Protein AF-A0A845I0G7-F1 (afdb_monomer)

Nearest PDB structures (foldseek):
  7f90-assembly2_C  TM=2.552E-01  e=1.002E+00  Homo sapiens
  7vph-assembly3_E  TM=2.500E-01  e=8.110E-01  Homo sapiens
  7vph-assembly4_G  TM=2.696E-01  e=1.238E+00  Homo sapiens
  7byf-assembly1_A  TM=2.629E-01  e=2.101E+00  Mus musculus
  7vph-assembly1_A  TM=2.190E-01  e=1.613E+00  Homo sapiens

pLDDT: mean 73.27, std 19.94, range [29.38, 97.06]

Organism: NCBI:txid2692177

Secondary structure (DSSP, 8-state):
--EEETTEEE-S----EEETTEEEEE-TTS-EEEEE-SSSS-EEEEETTEEPTT--EEEETTEEEEEETTEEEEEEETTTTEEEESSSSSPPEEE-SS-EEETTEEE-S----SS---EEEETTEEEESPPPPHHHHT---

Sequence (141 aa):
MNVSFGGQIFRQVQVPLLWGSRAVIGHPGGEFSVIDLSGVVARIEIVKNIPAPNIDYTEREDGVVIFKDLAESFFFSAPRGVFKDISGVLPDCEVYGDHIRVGNSNIRSAMISGFPVGIGVTESGLFLGGPLPQNLAALTV

Solvent-accessible surface area (backbone atoms only — not comparable to full-atom values): 8105 Å² total; per-residue (Å²): 80,74,45,36,38,86,91,41,75,44,71,72,46,81,65,38,40,29,53,63,54,26,40,40,38,71,44,98,85,71,32,37,28,33,31,40,43,77,53,97,58,60,42,70,51,26,51,68,62,36,75,30,86,96,61,56,67,46,83,50,99,69,33,36,38,37,45,51,97,92,36,78,45,33,37,39,18,58,95,68,34,34,41,36,44,65,79,65,67,45,71,36,35,35,54,54,97,77,34,38,33,48,62,91,46,76,49,59,69,66,69,58,88,82,77,39,81,34,43,38,36,42,81,92,44,79,48,72,38,50,77,68,54,68,46,65,72,64,66,80,132

Foldseek 3Di:
DWAAAPNDIDPPDFFWAAFAQWTWTADPVLFIWIWRRPDPAIHTQDDRLHGDPPWDWDDDPQFIFTDDPNHGAWTAGSVFQWIGGPVPLWFIWTDDPAWIDGRNDIGGNDHDDEDDGHWYTHSVGIDGHDDDRVNVVPDDD

Radius of gyration: 14.68 Å; Cα contacts (8 Å, |Δi|>4): 288; chains: 1; bounding box: 33×38×33 Å

Mean predicted aligned error: 9.47 Å

Structure (mmCIF, N/CA/C/O backbone):
data_AF-A0A845I0G7-F1
#
_entry.id   AF-A0A845I0G7-F1
#
loop_
_atom_site.group_PDB
_atom_site.id
_atom_site.type_symbol
_atom_site.label_atom_id
_atom_site.label_alt_id
_atom_site.label_comp_id
_atom_site.label_asym_id
_atom_site.label_entity_id
_atom_site.label_seq_id
_atom_site.pdbx_PDB_ins_code
_atom_site.Cartn_x
_atom_site.Cartn_y
_atom_site.Cartn_z
_atom_site.occupancy
_atom_site.B_iso_or_equiv
_atom_site.auth_seq_id
_atom_site.auth_comp_id
_atom_site.auth_asym_id
_atom_site.auth_atom_id
_atom_site.pdbx_PDB_model_num
ATOM 1 N N . MET A 1 1 ? 8.110 -2.445 -13.891 1.00 47.28 1 MET A N 1
ATOM 2 C CA . MET A 1 1 ? 9.351 -2.989 -13.295 1.00 47.28 1 MET A CA 1
ATOM 3 C C . MET A 1 1 ? 9.912 -4.064 -14.226 1.00 47.28 1 MET A C 1
ATOM 5 O O . MET A 1 1 ? 9.130 -4.651 -14.967 1.00 47.28 1 MET A O 1
ATOM 9 N N . ASN A 1 2 ? 11.229 -4.299 -14.246 1.00 41.81 2 ASN A N 1
ATOM 10 C CA . ASN A 1 2 ? 11.801 -5.472 -14.922 1.00 41.81 2 ASN A CA 1
ATOM 11 C C . ASN A 1 2 ? 12.037 -6.557 -13.871 1.00 41.81 2 ASN A C 1
ATOM 13 O O . ASN A 1 2 ? 12.696 -6.293 -12.870 1.00 41.81 2 ASN A O 1
ATOM 17 N N . VAL A 1 3 ? 11.502 -7.751 -14.095 1.00 44.91 3 VAL A N 1
ATOM 18 C CA . VAL A 1 3 ? 11.627 -8.895 -13.185 1.00 44.91 3 VAL A CA 1
ATOM 19 C C . VAL A 1 3 ? 12.311 -10.026 -13.942 1.00 44.91 3 VAL A C 1
ATOM 21 O O . VAL A 1 3 ? 11.972 -10.302 -15.087 1.00 44.91 3 VAL A O 1
ATOM 24 N N . SER A 1 4 ? 13.305 -10.671 -13.342 1.00 38.56 4 SER A N 1
ATOM 25 C CA . SER A 1 4 ? 14.036 -11.782 -13.961 1.00 38.56 4 SER A CA 1
ATOM 26 C C . SER A 1 4 ? 13.712 -13.099 -13.266 1.00 38.56 4 SER A C 1
ATOM 28 O O . SER A 1 4 ? 13.804 -13.175 -12.046 1.00 38.56 4 SER A O 1
ATOM 30 N N . PHE A 1 5 ? 13.390 -14.142 -14.025 1.00 45.00 5 PHE A N 1
ATOM 31 C CA . PHE A 1 5 ? 12.911 -15.420 -13.502 1.00 45.00 5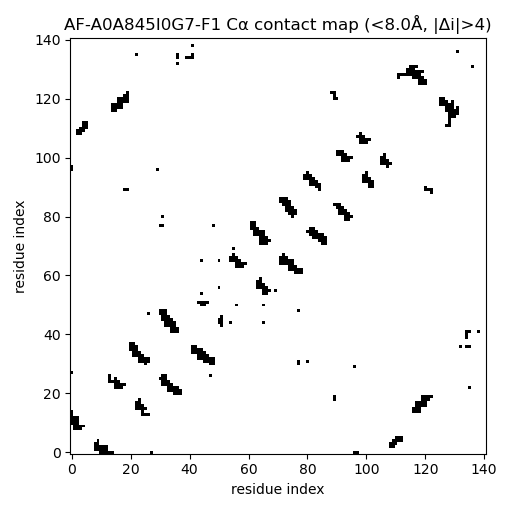 PHE A CA 1
ATOM 32 C C . PHE A 1 5 ? 13.376 -16.573 -14.391 1.00 45.00 5 PHE A C 1
ATOM 34 O O . PHE A 1 5 ? 13.135 -16.555 -15.593 1.00 45.00 5 PHE A O 1
ATOM 41 N N . GLY A 1 6 ? 14.052 -17.580 -13.826 1.00 40.53 6 GLY A N 1
ATOM 42 C CA . GLY A 1 6 ? 14.509 -18.756 -14.587 1.00 40.53 6 GLY A CA 1
ATOM 43 C C . GLY A 1 6 ? 15.350 -18.426 -15.833 1.00 40.53 6 GLY A C 1
ATOM 44 O O . GLY A 1 6 ? 15.255 -19.121 -16.838 1.00 40.53 6 GLY A O 1
ATOM 45 N N . GLY A 1 7 ? 16.109 -17.323 -15.810 1.00 41.38 7 GLY A N 1
ATOM 46 C CA . GLY A 1 7 ? 16.857 -16.817 -16.971 1.00 41.38 7 GLY A CA 1
ATOM 47 C C . GLY A 1 7 ? 16.031 -16.007 -17.985 1.00 41.38 7 GLY A C 1
ATOM 48 O O . GLY A 1 7 ? 16.599 -15.443 -18.915 1.00 41.38 7 GLY A O 1
ATOM 49 N N . GLN A 1 8 ? 14.716 -15.892 -17.797 1.00 34.25 8 GLN A N 1
ATOM 50 C CA . GLN A 1 8 ? 13.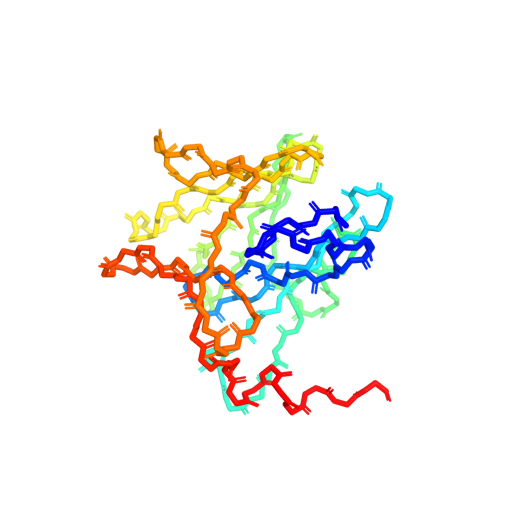830 -15.037 -18.587 1.00 34.25 8 GLN A CA 1
ATOM 51 C C . GLN A 1 8 ? 13.728 -13.646 -17.961 1.00 34.25 8 GLN A C 1
ATOM 53 O O . GLN A 1 8 ? 13.624 -13.507 -16.743 1.00 34.25 8 GLN A O 1
ATOM 58 N N . ILE A 1 9 ? 13.740 -12.602 -18.789 1.00 46.84 9 ILE A N 1
ATOM 59 C CA . ILE A 1 9 ? 13.564 -11.216 -18.341 1.00 46.84 9 ILE A CA 1
ATOM 60 C C . ILE A 1 9 ? 12.156 -10.770 -18.718 1.00 46.84 9 ILE A C 1
ATOM 62 O O . ILE A 1 9 ? 11.869 -10.478 -19.878 1.00 46.84 9 ILE A O 1
ATOM 66 N N . PHE A 1 10 ? 11.295 -10.669 -17.717 1.00 41.88 10 PHE A N 1
ATOM 67 C CA . PHE A 1 10 ? 9.980 -10.062 -17.812 1.00 41.88 10 PHE A CA 1
ATOM 68 C C . PHE A 1 10 ? 10.141 -8.547 -17.770 1.00 41.88 10 PHE A C 1
ATOM 70 O O . PHE A 1 10 ? 10.383 -7.943 -16.722 1.00 41.88 10 PHE A O 1
ATOM 77 N N . ARG A 1 11 ? 10.059 -7.922 -18.941 1.00 42.53 11 ARG A N 1
ATOM 78 C CA . ARG A 1 11 ? 10.158 -6.469 -19.072 1.00 42.53 11 ARG A CA 1
ATOM 79 C C . ARG A 1 11 ? 8.779 -5.852 -18.895 1.00 42.53 11 ARG A C 1
ATOM 81 O O . ARG A 1 11 ? 7.812 -6.357 -19.449 1.00 42.53 11 ARG A O 1
ATOM 88 N N . GLN A 1 12 ? 8.710 -4.759 -18.136 1.00 47.84 12 GLN A N 1
ATOM 89 C CA . GLN A 1 12 ? 7.482 -3.975 -17.939 1.00 47.84 12 GLN A CA 1
ATOM 90 C C . GLN A 1 12 ? 6.305 -4.737 -17.295 1.00 47.84 12 GLN A C 1
ATOM 92 O O . GLN A 1 12 ? 5.154 -4.362 -17.489 1.00 47.84 12 GLN A O 1
ATOM 97 N N . VAL A 1 13 ? 6.567 -5.759 -16.476 1.00 46.06 13 VAL A N 1
ATOM 98 C CA . VAL A 1 13 ? 5.495 -6.432 -15.727 1.00 46.06 13 VAL A CA 1
ATOM 99 C C . VAL A 1 13 ? 5.152 -5.627 -14.470 1.00 46.06 13 VAL A C 1
ATOM 101 O O . VAL A 1 13 ? 6.042 -5.150 -13.753 1.00 46.06 13 VAL A O 1
ATOM 104 N N . GLN A 1 14 ? 3.852 -5.449 -14.222 1.00 54.53 14 GLN A N 1
ATOM 105 C CA . GLN A 1 14 ? 3.315 -4.991 -12.942 1.00 54.53 14 GLN A CA 1
ATOM 106 C C . GLN A 1 14 ? 3.095 -6.215 -12.057 1.00 54.53 14 GLN A C 1
ATOM 108 O O . GLN A 1 14 ? 2.108 -6.930 -12.203 1.00 54.53 14 GLN A O 1
ATOM 113 N N . VAL A 1 15 ? 4.048 -6.485 -11.166 1.00 59.28 15 VAL A N 1
ATOM 114 C CA . VAL A 1 15 ? 3.867 -7.480 -10.105 1.00 59.28 15 VAL A CA 1
ATOM 115 C C . VAL A 1 15 ? 3.352 -6.732 -8.877 1.00 59.28 15 VAL A C 1
ATOM 117 O O . VAL A 1 15 ? 4.080 -5.872 -8.376 1.00 59.28 15 VAL A O 1
ATOM 120 N N . PRO A 1 16 ? 2.121 -6.996 -8.406 1.00 67.12 16 PRO A N 1
ATOM 121 C CA . PRO A 1 16 ? 1.637 -6.382 -7.181 1.00 67.12 16 PRO A CA 1
ATOM 122 C C . PRO A 1 16 ? 2.423 -6.925 -5.982 1.00 67.12 16 PRO A C 1
ATOM 124 O O . PRO A 1 16 ? 2.716 -8.123 -5.897 1.00 67.12 16 PRO A O 1
ATOM 127 N N . LEU A 1 17 ? 2.749 -6.033 -5.049 1.00 79.12 17 LEU A N 1
ATOM 128 C CA . LEU A 1 17 ? 3.174 -6.408 -3.706 1.00 79.12 17 LEU A CA 1
ATOM 129 C C . LEU A 1 17 ? 1.905 -6.638 -2.884 1.00 79.12 17 LEU A C 1
ATOM 131 O O . LEU A 1 17 ? 1.142 -5.705 -2.653 1.00 79.12 17 LEU A O 1
ATOM 135 N N . LEU A 1 18 ? 1.659 -7.871 -2.460 1.00 82.06 18 LEU A N 1
ATOM 136 C CA . LEU A 1 18 ? 0.623 -8.170 -1.483 1.00 82.06 18 LEU A CA 1
ATOM 137 C C . LEU A 1 18 ? 1.210 -7.932 -0.091 1.00 82.06 18 LEU A C 1
ATOM 139 O O . LEU A 1 18 ? 2.176 -8.584 0.295 1.00 82.06 18 LEU A O 1
ATOM 143 N N . TRP A 1 19 ? 0.649 -6.984 0.643 1.00 84.44 19 TRP A N 1
ATOM 144 C CA . TRP A 1 19 ? 1.076 -6.580 1.975 1.00 84.44 19 TRP A CA 1
ATOM 145 C C . TRP A 1 19 ? -0.088 -6.752 2.950 1.00 84.44 19 TRP A C 1
ATOM 147 O O . TRP A 1 19 ? -1.040 -5.971 2.969 1.00 84.44 19 TRP A O 1
ATOM 157 N N . GLY A 1 20 ? -0.057 -7.850 3.701 1.00 85.62 20 GLY A N 1
ATOM 158 C CA . GLY A 1 20 ? -1.205 -8.357 4.439 1.00 85.62 20 GLY A CA 1
ATOM 159 C C . GLY A 1 20 ? -2.370 -8.640 3.496 1.00 85.62 20 GLY A C 1
ATOM 160 O O . GLY A 1 20 ? -2.244 -9.371 2.514 1.00 85.62 20 GLY A O 1
ATOM 161 N N . SER A 1 21 ? -3.508 -8.019 3.779 1.00 87.25 21 SER A N 1
ATOM 162 C CA . SER A 1 21 ? -4.703 -8.065 2.938 1.00 87.25 21 SER A CA 1
ATOM 163 C C . SER A 1 21 ? -4.739 -6.983 1.855 1.00 87.25 21 SER A C 1
ATOM 165 O O . SER A 1 21 ? -5.776 -6.804 1.224 1.00 87.25 21 SER A O 1
ATOM 167 N N . ARG A 1 22 ? -3.645 -6.252 1.615 1.00 87.94 22 ARG A N 1
ATOM 168 C CA . ARG A 1 22 ? -3.599 -5.167 0.627 1.00 87.94 22 ARG A CA 1
ATOM 169 C C . ARG A 1 22 ? -2.788 -5.546 -0.593 1.00 87.94 22 ARG A C 1
ATOM 171 O O . ARG A 1 22 ? -1.750 -6.180 -0.470 1.00 87.94 22 ARG A O 1
ATOM 178 N N . ALA A 1 23 ? -3.212 -5.097 -1.766 1.00 85.75 23 ALA A N 1
ATOM 179 C CA . ALA A 1 23 ? -2.375 -5.081 -2.958 1.00 85.75 23 ALA A CA 1
ATOM 180 C C . ALA A 1 23 ? -1.818 -3.675 -3.186 1.00 85.75 23 ALA A C 1
ATOM 182 O O . ALA A 1 23 ? -2.576 -2.715 -3.321 1.00 85.75 23 ALA A O 1
ATOM 183 N N . VAL A 1 24 ? -0.496 -3.573 -3.268 1.00 86.56 24 VAL A N 1
ATOM 184 C CA . VAL A 1 24 ? 0.249 -2.369 -3.630 1.00 86.56 24 VAL A CA 1
ATOM 185 C C . VAL A 1 24 ? 0.710 -2.504 -5.077 1.00 86.56 24 VAL A C 1
ATOM 187 O O . VAL A 1 24 ? 1.453 -3.421 -5.439 1.00 86.56 24 VAL A O 1
ATOM 190 N N . ILE A 1 25 ? 0.262 -1.576 -5.916 1.00 82.44 25 ILE A N 1
ATOM 191 C CA . ILE A 1 25 ? 0.518 -1.553 -7.354 1.00 82.44 25 ILE A CA 1
ATOM 192 C C . ILE A 1 25 ? 1.375 -0.334 -7.675 1.00 82.44 25 ILE A C 1
ATOM 194 O O . ILE A 1 25 ? 0.955 0.798 -7.449 1.00 82.44 25 ILE A O 1
ATOM 198 N N . GLY A 1 26 ? 2.567 -0.571 -8.222 1.00 79.69 26 GLY A N 1
ATOM 199 C CA . GLY A 1 26 ? 3.438 0.485 -8.737 1.00 79.69 26 GLY A CA 1
ATOM 200 C C . GLY A 1 26 ? 3.097 0.876 -10.178 1.00 79.69 26 GLY A C 1
ATOM 201 O O . GLY A 1 26 ? 2.875 0.020 -11.043 1.00 79.69 26 GLY A O 1
ATOM 202 N N . HIS A 1 27 ? 3.112 2.176 -10.452 1.00 80.75 27 HIS A N 1
ATOM 203 C CA . HIS A 1 27 ? 2.912 2.775 -11.771 1.00 80.75 27 HIS A CA 1
ATOM 204 C C . HIS A 1 27 ? 4.248 3.202 -12.399 1.00 80.75 27 HIS A C 1
ATOM 206 O O . HIS A 1 27 ? 5.220 3.448 -11.681 1.00 80.75 27 HIS A O 1
ATOM 212 N N . PRO A 1 28 ? 4.331 3.320 -13.739 1.00 71.00 28 PRO A N 1
ATOM 213 C CA . PRO A 1 28 ? 5.553 3.746 -14.429 1.00 71.00 28 PRO A CA 1
ATOM 214 C C . PRO A 1 28 ? 6.110 5.117 -14.002 1.00 71.00 28 PRO A C 1
ATOM 216 O O . PRO A 1 28 ? 7.290 5.364 -14.227 1.00 71.00 28 PRO A O 1
ATOM 219 N N . GLY A 1 29 ? 5.298 5.984 -13.381 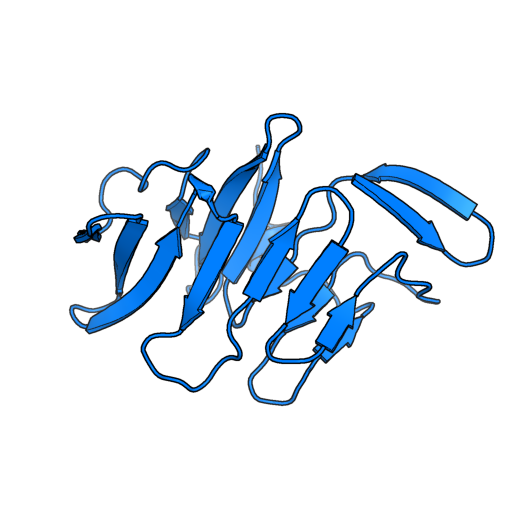1.00 74.62 29 GLY A N 1
ATOM 220 C CA . GLY A 1 29 ? 5.707 7.296 -12.866 1.00 74.62 29 GLY A CA 1
ATOM 221 C C . GLY A 1 29 ? 6.243 7.293 -11.431 1.00 74.62 29 GLY A C 1
ATOM 222 O O . GLY A 1 29 ? 6.492 8.361 -10.881 1.00 74.62 29 GLY A O 1
ATOM 223 N N . GLY A 1 30 ? 6.403 6.121 -10.806 1.00 79.38 30 GLY A N 1
ATOM 224 C CA . GLY A 1 30 ? 6.740 6.019 -9.382 1.00 79.38 30 GLY A CA 1
ATOM 225 C C . GLY A 1 30 ? 5.544 6.266 -8.461 1.00 79.38 30 GLY A C 1
ATOM 226 O O . GLY A 1 30 ? 5.714 6.385 -7.251 1.00 79.38 30 GLY A O 1
ATOM 227 N N . GLU A 1 31 ? 4.332 6.346 -9.017 1.00 88.94 31 GLU A N 1
ATOM 228 C CA . GLU A 1 31 ? 3.118 6.412 -8.215 1.00 88.94 31 GLU A CA 1
ATOM 229 C C . GLU A 1 31 ? 2.695 5.024 -7.740 1.00 88.94 31 GLU A C 1
ATOM 231 O O . GLU A 1 31 ? 2.963 4.011 -8.386 1.00 88.94 31 GLU A O 1
ATOM 236 N N . PHE A 1 32 ? 1.956 4.985 -6.640 1.00 89.06 32 PHE A N 1
ATOM 237 C CA . PHE A 1 32 ? 1.428 3.765 -6.057 1.00 89.06 32 PHE A CA 1
ATOM 238 C C . PHE A 1 32 ? -0.090 3.813 -5.967 1.00 89.06 32 PHE A C 1
ATOM 240 O O . PHE A 1 32 ? -0.711 4.868 -5.831 1.00 89.06 32 PHE A O 1
ATOM 247 N N . SER A 1 33 ? -0.718 2.651 -6.068 1.00 89.25 33 SER A N 1
ATOM 248 C CA . SER A 1 33 ? -2.118 2.458 -5.702 1.00 89.25 33 SER A CA 1
ATOM 249 C C . SER A 1 33 ? -2.228 1.313 -4.719 1.00 89.25 33 SER A C 1
ATOM 251 O O . SER A 1 33 ? -1.491 0.336 -4.829 1.00 89.25 33 SER A O 1
ATOM 253 N N . VAL A 1 34 ? -3.120 1.463 -3.748 1.00 91.25 34 VAL A N 1
ATOM 254 C CA . VAL A 1 34 ? -3.323 0.500 -2.667 1.00 91.25 34 VAL A CA 1
ATOM 255 C C . VAL A 1 34 ? -4.781 0.084 -2.668 1.00 91.25 34 VAL A C 1
ATOM 257 O O . VAL A 1 34 ? -5.675 0.931 -2.720 1.00 91.25 34 VAL A O 1
ATOM 260 N N . ILE A 1 35 ? -5.004 -1.224 -2.645 1.00 88.75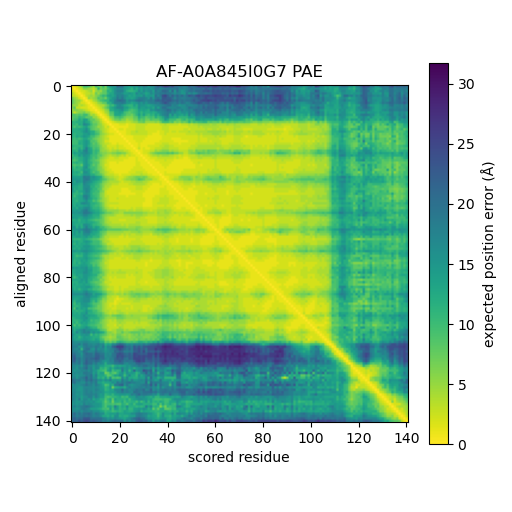 35 ILE A N 1
ATOM 261 C CA . ILE A 1 35 ? -6.327 -1.839 -2.684 1.00 88.75 35 ILE A CA 1
ATOM 262 C C . ILE A 1 35 ? -6.445 -2.781 -1.488 1.00 88.75 35 ILE A C 1
ATOM 264 O O . ILE A 1 35 ? -5.664 -3.724 -1.385 1.00 88.75 35 ILE A O 1
ATOM 268 N N . ASP A 1 36 ? -7.419 -2.550 -0.612 1.00 89.62 36 ASP A N 1
ATOM 269 C CA . ASP A 1 36 ? -7.803 -3.472 0.456 1.00 89.62 36 ASP A CA 1
ATOM 270 C C . ASP A 1 36 ? -8.625 -4.628 -0.126 1.00 89.62 36 ASP A C 1
ATOM 272 O O . ASP A 1 36 ? -9.651 -4.428 -0.779 1.00 89.62 36 ASP A O 1
ATOM 276 N N . LEU A 1 37 ? -8.160 -5.850 0.117 1.00 86.25 37 LEU A N 1
ATOM 277 C CA . LEU A 1 37 ? -8.748 -7.098 -0.359 1.00 86.25 37 LEU A CA 1
ATOM 278 C C . LEU A 1 37 ? -9.387 -7.918 0.769 1.00 86.25 37 LEU A C 1
ATOM 280 O O . LEU A 1 37 ? -9.845 -9.027 0.508 1.00 86.25 37 LEU A O 1
ATOM 284 N N . SER A 1 38 ? -9.408 -7.418 2.008 1.00 84.62 38 SER A N 1
ATOM 285 C CA . SER A 1 38 ? -9.943 -8.151 3.170 1.00 84.62 38 SER A CA 1
ATOM 286 C C . SER A 1 38 ? -11.468 -8.275 3.196 1.00 84.62 38 SER A C 1
ATOM 288 O O . SER A 1 38 ? -11.995 -9.168 3.856 1.00 84.62 38 SER A O 1
ATOM 290 N N . GLY A 1 39 ? -12.180 -7.371 2.520 1.00 79.75 39 GLY A N 1
ATOM 291 C CA . GLY A 1 39 ? -13.639 -7.376 2.452 1.00 79.75 39 GLY A CA 1
ATOM 292 C C . GLY A 1 39 ? -14.191 -8.358 1.418 1.00 79.75 39 GLY A C 1
ATOM 293 O O . GLY A 1 39 ? -13.457 -8.972 0.652 1.00 79.75 39 GLY A O 1
ATOM 294 N N . VAL A 1 40 ? -15.521 -8.463 1.347 1.00 76.81 40 VAL A N 1
ATOM 295 C CA . VAL A 1 40 ? -16.214 -9.204 0.270 1.00 76.81 40 VAL A CA 1
ATOM 296 C C . VAL A 1 40 ? -15.979 -8.545 -1.095 1.00 76.81 40 VAL A C 1
ATOM 298 O O . VAL A 1 40 ? -15.947 -9.218 -2.120 1.00 76.81 40 VAL A O 1
ATOM 301 N N . VAL A 1 41 ? -15.804 -7.223 -1.101 1.00 77.50 41 VAL A N 1
ATOM 302 C CA . VAL A 1 41 ? -15.501 -6.422 -2.288 1.00 77.50 41 VAL A CA 1
ATOM 303 C C . VAL A 1 41 ? -14.185 -5.696 -2.047 1.00 77.50 41 VAL A C 1
ATOM 305 O O . VAL A 1 41 ? -13.976 -5.133 -0.971 1.00 77.50 41 VAL A O 1
ATOM 308 N N . ALA A 1 42 ? -13.308 -5.708 -3.051 1.00 82.81 42 ALA A N 1
ATOM 309 C CA . ALA A 1 42 ? -12.063 -4.957 -3.016 1.00 82.81 42 ALA A CA 1
ATOM 310 C C . ALA A 1 42 ? -12.348 -3.449 -2.924 1.00 82.81 42 ALA A C 1
ATOM 312 O O . ALA A 1 42 ? -13.163 -2.914 -3.679 1.00 82.81 42 ALA A O 1
ATOM 313 N N . ARG A 1 43 ? -11.664 -2.757 -2.012 1.00 88.69 43 ARG A N 1
ATOM 314 C CA . ARG A 1 43 ? -11.816 -1.314 -1.797 1.00 88.69 43 ARG A CA 1
ATOM 315 C C . ARG A 1 43 ? -10.511 -0.612 -2.120 1.00 88.69 43 ARG A C 1
ATOM 317 O O . ARG A 1 43 ? -9.466 -0.942 -1.575 1.00 88.69 43 ARG A O 1
ATOM 324 N N . ILE A 1 44 ? -10.572 0.384 -2.992 1.00 89.88 44 ILE A N 1
ATOM 325 C CA . ILE A 1 44 ? -9.412 1.218 -3.2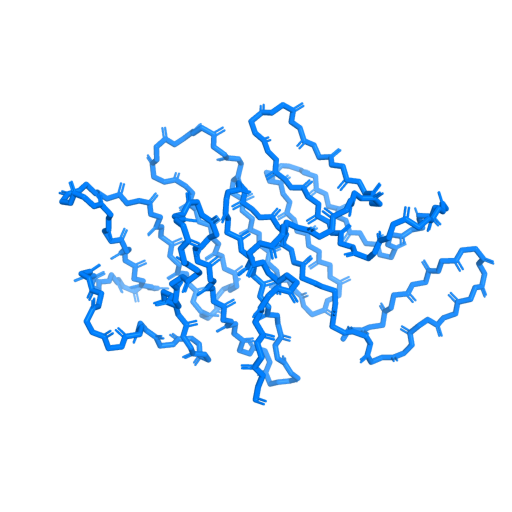92 1.00 89.88 44 ILE A CA 1
ATOM 326 C C . ILE A 1 44 ? -9.187 2.176 -2.117 1.00 89.88 44 ILE A C 1
ATOM 328 O O . ILE A 1 44 ? -10.100 2.903 -1.732 1.00 89.88 44 ILE A O 1
ATOM 332 N N . GLU A 1 45 ? -7.977 2.174 -1.562 1.00 93.81 45 GLU A N 1
ATOM 333 C CA . GLU A 1 45 ? -7.564 3.076 -0.480 1.00 93.81 45 GLU A CA 1
ATOM 334 C C . GLU A 1 45 ? -6.697 4.221 -1.014 1.00 93.81 45 GLU A C 1
ATOM 336 O O . GLU A 1 45 ? -6.840 5.359 -0.581 1.00 93.81 45 GLU A O 1
ATOM 341 N N . ILE A 1 46 ? -5.826 3.952 -1.991 1.00 94.25 46 ILE A N 1
ATOM 342 C CA . ILE A 1 46 ? -4.935 4.958 -2.589 1.00 94.25 46 ILE A CA 1
ATOM 343 C C . ILE A 1 46 ? -4.947 4.802 -4.108 1.00 94.25 46 ILE A C 1
ATOM 345 O O . ILE A 1 46 ? -4.765 3.697 -4.619 1.00 94.25 46 ILE A O 1
ATOM 349 N N . VAL A 1 47 ? -5.110 5.907 -4.835 1.00 92.56 47 VAL A N 1
ATOM 350 C CA . VAL A 1 47 ? -5.013 5.991 -6.298 1.00 92.56 47 VAL A CA 1
ATOM 351 C C . VAL A 1 47 ? -3.904 6.960 -6.658 1.00 92.56 47 VAL A C 1
ATOM 353 O O . VAL A 1 47 ? -3.989 8.141 -6.345 1.00 92.56 47 VAL A O 1
ATOM 356 N N . LYS A 1 48 ? -2.873 6.468 -7.349 1.00 90.81 48 LYS A N 1
ATOM 357 C CA . LYS A 1 48 ? -1.715 7.261 -7.793 1.00 90.81 48 LYS A CA 1
ATOM 358 C C . LYS A 1 48 ? -1.214 8.247 -6.724 1.00 90.81 48 LYS A C 1
ATOM 360 O O . LYS A 1 48 ? -1.179 9.450 -6.953 1.00 90.81 48 LYS A O 1
ATOM 365 N N . ASN A 1 49 ? -0.836 7.719 -5.561 1.00 93.31 49 ASN A N 1
ATOM 366 C CA . ASN A 1 49 ? -0.350 8.459 -4.388 1.00 93.31 49 ASN A CA 1
ATOM 367 C C . ASN A 1 49 ? -1.378 9.325 -3.640 1.00 93.31 49 ASN A C 1
ATOM 369 O O . ASN A 1 49 ? -1.013 9.951 -2.648 1.00 93.31 49 ASN A O 1
ATOM 373 N N . ILE A 1 50 ? -2.639 9.351 -4.067 1.00 93.50 50 ILE A N 1
ATOM 374 C CA . ILE A 1 50 ? -3.690 10.170 -3.458 1.00 93.50 50 ILE A CA 1
ATOM 375 C C . ILE A 1 50 ? -4.681 9.251 -2.726 1.00 93.50 50 ILE A C 1
ATOM 377 O O . ILE A 1 50 ? -5.102 8.250 -3.314 1.00 93.50 50 ILE A O 1
ATOM 381 N N . PRO A 1 51 ? -5.073 9.553 -1.472 1.00 95.06 51 PRO A N 1
ATOM 382 C CA . PRO A 1 51 ? -6.180 8.874 -0.799 1.00 95.06 51 PRO A CA 1
ATOM 383 C C . PRO A 1 51 ? -7.431 8.809 -1.686 1.00 95.06 51 PRO A C 1
ATOM 385 O O . PRO A 1 51 ? -7.812 9.794 -2.319 1.00 95.06 51 PRO A O 1
ATOM 388 N N . ALA A 1 52 ? -8.068 7.643 -1.762 1.00 92.75 52 ALA A N 1
ATOM 389 C CA . ALA A 1 52 ? -9.279 7.477 -2.553 1.00 92.75 52 ALA A CA 1
ATOM 390 C C . ALA A 1 52 ? -10.445 8.329 -2.001 1.00 92.75 52 ALA A C 1
ATOM 392 O O . ALA A 1 52 ? -10.501 8.631 -0.806 1.00 92.75 52 ALA A O 1
ATOM 393 N N . PRO A 1 53 ? -11.432 8.697 -2.833 1.00 86.75 53 PRO A N 1
ATOM 394 C CA . PRO A 1 53 ? -12.652 9.315 -2.330 1.00 86.75 53 PRO A CA 1
ATOM 395 C C . PRO A 1 53 ? -13.354 8.392 -1.323 1.00 86.75 53 PRO A C 1
ATOM 397 O O . PRO A 1 53 ? -13.470 7.189 -1.559 1.00 86.75 53 PRO A O 1
ATOM 400 N N . ASN A 1 54 ? -13.884 8.960 -0.238 1.00 86.62 54 ASN A N 1
ATOM 401 C CA . ASN A 1 54 ? -14.612 8.234 0.815 1.00 86.62 54 ASN A CA 1
ATOM 402 C C . ASN A 1 54 ? -13.759 7.244 1.626 1.00 86.62 54 ASN A C 1
ATOM 404 O O . ASN A 1 54 ? -14.269 6.216 2.082 1.00 86.62 54 ASN A O 1
ATOM 408 N N . ILE A 1 55 ? -12.469 7.523 1.804 1.00 92.38 55 ILE A N 1
ATOM 409 C CA . ILE A 1 55 ? -11.675 6.887 2.856 1.00 92.38 55 ILE A CA 1
ATOM 410 C C . ILE A 1 55 ? -11.323 7.904 3.937 1.00 92.38 55 ILE A C 1
ATOM 412 O O . ILE A 1 55 ? -11.120 9.082 3.646 1.00 92.38 55 ILE A O 1
ATOM 416 N N . ASP A 1 56 ? -11.257 7.435 5.177 1.00 95.00 56 ASP A N 1
ATOM 417 C CA . ASP A 1 56 ? -10.849 8.259 6.306 1.00 95.00 56 ASP A CA 1
ATOM 418 C C . ASP A 1 56 ? -9.320 8.300 6.359 1.00 95.00 56 ASP A C 1
ATOM 420 O O . ASP A 1 56 ? -8.653 7.260 6.351 1.00 95.00 56 ASP A O 1
ATOM 424 N N . TYR A 1 57 ? -8.753 9.505 6.384 1.00 96.38 57 TYR A N 1
ATOM 425 C CA . TYR A 1 57 ? -7.309 9.701 6.446 1.00 96.38 57 TYR A CA 1
ATOM 426 C C . TYR A 1 57 ? -6.933 10.969 7.212 1.00 96.38 57 TYR A C 1
ATOM 428 O O . TYR A 1 57 ? -7.746 11.865 7.435 1.00 96.38 57 TYR A O 1
ATOM 436 N N . THR A 1 58 ? -5.674 11.050 7.629 1.00 97.06 58 THR A N 1
ATOM 437 C CA . THR A 1 58 ? -5.077 12.266 8.193 1.00 97.06 58 THR A CA 1
ATOM 438 C C . THR A 1 58 ? -3.710 12.498 7.570 1.00 97.06 58 THR A C 1
ATOM 440 O O . THR A 1 58 ? -2.917 11.567 7.428 1.00 97.06 58 THR A O 1
ATOM 443 N N . GLU A 1 59 ? -3.429 13.743 7.196 1.00 95.19 59 GLU A N 1
ATOM 444 C CA . GLU A 1 59 ? -2.128 14.137 6.658 1.00 95.19 59 GLU A CA 1
ATOM 445 C C . GLU A 1 59 ? -1.064 14.223 7.761 1.00 95.19 59 GLU A C 1
ATOM 447 O O . GLU A 1 59 ? -1.327 14.585 8.912 1.00 95.19 59 GLU A O 1
ATOM 452 N N . ARG A 1 60 ? 0.168 13.881 7.394 1.00 93.44 60 ARG A N 1
ATOM 453 C CA . ARG A 1 60 ? 1.392 14.015 8.187 1.00 93.44 60 ARG A CA 1
ATOM 454 C C . ARG A 1 60 ? 2.454 14.685 7.312 1.00 93.44 60 ARG A C 1
ATOM 456 O O . ARG A 1 60 ? 2.292 14.785 6.101 1.00 93.44 60 ARG A O 1
ATOM 463 N N . GLU A 1 61 ? 3.550 15.124 7.925 1.00 88.06 61 GLU A N 1
ATOM 464 C CA . GLU A 1 61 ? 4.602 15.906 7.256 1.00 88.06 61 GLU A CA 1
ATOM 465 C C . GLU A 1 61 ? 5.134 15.260 5.962 1.00 88.06 61 GLU A C 1
ATOM 467 O O . GLU A 1 61 ? 5.363 15.961 4.980 1.00 88.06 61 GLU A O 1
ATOM 472 N N . ASP A 1 62 ? 5.280 13.931 5.927 1.00 91.94 62 ASP A N 1
ATOM 473 C CA . ASP A 1 62 ? 5.806 13.194 4.774 1.00 91.94 62 ASP A CA 1
ATOM 474 C C . ASP A 1 62 ? 4.852 12.117 4.231 1.00 91.94 62 ASP A C 1
ATOM 476 O O . ASP A 1 62 ? 5.285 11.239 3.480 1.00 91.94 62 ASP A O 1
ATOM 480 N N . GLY A 1 63 ? 3.561 12.158 4.570 1.00 94.50 63 GLY A N 1
ATOM 481 C CA . GLY A 1 63 ? 2.623 11.130 4.125 1.00 94.50 63 GLY A CA 1
ATOM 482 C C . GLY A 1 63 ? 1.219 11.242 4.701 1.00 94.50 63 GLY A C 1
ATOM 483 O O . GLY A 1 63 ? 0.797 12.287 5.185 1.00 94.50 63 GLY A O 1
ATOM 484 N N . VAL A 1 64 ? 0.485 10.138 4.646 1.00 96.75 64 VAL A N 1
ATOM 485 C CA . VAL A 1 64 ? -0.894 10.037 5.128 1.00 96.75 64 VAL A CA 1
ATOM 486 C C . VAL A 1 64 ? -1.056 8.813 6.013 1.00 96.75 64 VAL A C 1
ATOM 488 O O . VAL A 1 64 ? -0.471 7.764 5.752 1.00 96.75 64 VAL A O 1
ATOM 491 N N . VAL A 1 65 ? -1.862 8.945 7.059 1.00 97.06 65 VAL A N 1
ATOM 492 C CA . VAL A 1 65 ? -2.355 7.818 7.853 1.00 97.06 65 VAL A CA 1
ATOM 493 C C . VAL A 1 65 ? -3.751 7.475 7.359 1.00 97.06 65 VAL A C 1
ATOM 495 O O . VAL A 1 65 ? -4.623 8.340 7.363 1.00 97.06 65 VAL A O 1
ATOM 498 N N . ILE A 1 66 ? -3.950 6.232 6.927 1.00 95.88 66 ILE A N 1
ATOM 499 C CA . 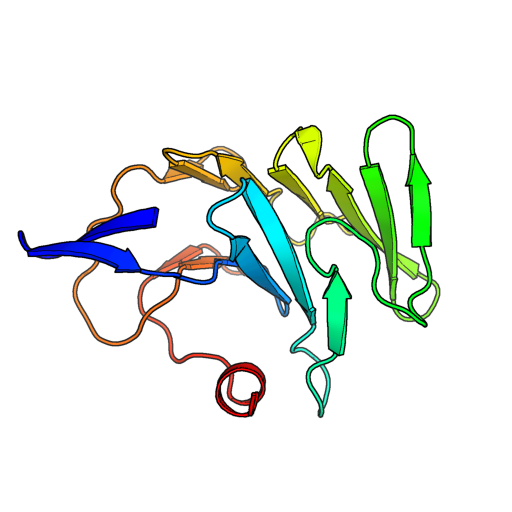ILE A 1 66 ? -5.243 5.709 6.482 1.00 95.88 66 ILE A CA 1
ATOM 500 C C . ILE A 1 66 ? -5.919 4.988 7.644 1.00 95.88 66 ILE A C 1
ATOM 502 O O . ILE A 1 66 ? -5.287 4.178 8.330 1.00 95.88 66 ILE A O 1
ATOM 506 N N . PHE A 1 67 ? -7.207 5.257 7.843 1.00 94.06 67 PHE A N 1
ATOM 507 C CA . PHE A 1 67 ? -8.015 4.643 8.888 1.00 94.06 67 PHE A CA 1
ATOM 508 C C . PHE A 1 67 ? -8.885 3.521 8.325 1.00 94.06 67 PHE A C 1
ATOM 510 O O . PHE A 1 67 ? -9.381 3.579 7.198 1.00 94.06 67 PHE A O 1
ATOM 517 N N . LYS A 1 68 ? -9.106 2.505 9.154 1.00 88.88 68 LYS A N 1
ATOM 518 C CA . LYS A 1 68 ? -10.031 1.408 8.898 1.00 88.88 68 LYS A CA 1
ATOM 519 C C . LYS A 1 68 ? -10.820 1.126 10.165 1.00 88.88 68 LYS A C 1
ATOM 521 O O . LYS A 1 68 ? -10.231 1.000 11.232 1.00 88.88 68 LYS A O 1
ATOM 526 N N . ASP A 1 69 ? -12.143 1.066 10.043 1.00 88.50 69 ASP A N 1
ATOM 527 C CA . ASP A 1 69 ? -13.054 0.835 11.171 1.00 88.50 69 ASP A CA 1
ATOM 528 C C . ASP A 1 69 ? -12.773 1.775 12.363 1.00 88.50 69 ASP A C 1
ATOM 530 O O . ASP A 1 69 ? -12.783 1.365 13.520 1.00 88.50 69 ASP A O 1
ATOM 534 N N . LEU A 1 70 ? -12.504 3.055 12.060 1.00 86.50 70 LEU A N 1
ATOM 535 C CA . LEU A 1 70 ? -12.155 4.127 13.010 1.00 86.50 70 LEU A CA 1
ATOM 536 C C . LEU A 1 70 ? -10.802 3.970 13.733 1.00 86.50 70 LEU A C 1
ATOM 538 O O . LEU A 1 70 ? -10.485 4.782 14.602 1.00 86.50 70 LEU A O 1
ATOM 542 N N . ALA A 1 71 ? -9.982 2.985 13.367 1.00 91.00 71 ALA A N 1
ATOM 543 C CA . ALA A 1 71 ? -8.626 2.806 13.878 1.00 91.00 71 ALA A CA 1
ATOM 544 C C . ALA A 1 71 ? -7.575 3.186 12.825 1.00 91.00 71 ALA A C 1
ATOM 546 O O . ALA A 1 71 ? -7.780 2.984 11.626 1.00 91.00 71 ALA A O 1
ATOM 547 N N . GLU A 1 72 ? -6.431 3.718 13.264 1.00 93.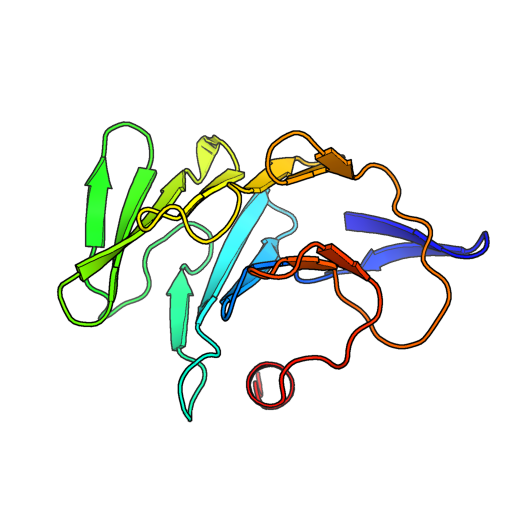94 72 GLU A N 1
ATOM 548 C CA . GLU A 1 72 ? -5.276 3.927 12.386 1.00 93.94 72 GLU A CA 1
ATOM 549 C C . GLU A 1 72 ? -4.810 2.572 11.832 1.00 93.94 72 GLU A C 1
ATOM 551 O O . GLU A 1 72 ? -4.511 1.652 12.592 1.00 93.94 72 GLU A O 1
ATOM 556 N N . SER A 1 73 ? -4.774 2.430 10.505 1.00 93.81 73 SER A N 1
ATOM 557 C CA . SER A 1 73 ? -4.429 1.162 9.860 1.00 93.81 73 SER A CA 1
ATOM 558 C C . SER A 1 73 ? -2.991 1.159 9.365 1.00 93.81 73 SER A C 1
ATOM 560 O O . SER A 1 73 ? -2.191 0.331 9.789 1.00 93.81 73 SER A O 1
ATOM 562 N N . PHE A 1 74 ? -2.645 2.085 8.475 1.00 95.69 74 PHE A N 1
ATOM 563 C CA . PHE A 1 74 ? -1.289 2.178 7.953 1.00 95.69 74 PHE A CA 1
ATOM 564 C C . PHE A 1 74 ? -0.905 3.609 7.620 1.00 95.69 74 PHE A C 1
ATOM 566 O O . PHE A 1 74 ? -1.750 4.453 7.322 1.00 95.69 74 PHE A O 1
ATOM 573 N N . PHE A 1 75 ? 0.398 3.858 7.638 1.00 96.62 75 PHE A N 1
ATOM 574 C CA . PHE A 1 75 ? 0.997 5.077 7.129 1.00 96.62 75 PHE A CA 1
ATOM 575 C C . PHE A 1 75 ? 1.567 4.835 5.730 1.00 96.62 75 PHE A C 1
ATOM 577 O O . PHE A 1 75 ? 2.236 3.829 5.483 1.00 96.62 75 PHE A O 1
ATOM 584 N N . PHE A 1 76 ? 1.341 5.784 4.827 1.00 96.25 76 PHE A N 1
ATOM 585 C CA . PHE A 1 76 ? 1.893 5.788 3.481 1.00 96.25 76 PHE A CA 1
ATOM 586 C C . PHE A 1 76 ? 2.619 7.097 3.185 1.00 96.25 76 PHE A C 1
ATOM 588 O O . PHE A 1 76 ? 2.038 8.176 3.282 1.00 96.25 76 PHE A O 1
ATOM 595 N N . SER A 1 77 ? 3.873 6.991 2.748 1.00 95.62 77 SER A N 1
ATOM 596 C CA . SER A 1 77 ? 4.664 8.110 2.240 1.00 95.62 77 SER A CA 1
ATOM 597 C C . SER A 1 77 ? 4.939 7.914 0.757 1.00 95.62 77 SER A C 1
ATOM 599 O O . SER A 1 77 ? 5.823 7.144 0.375 1.00 95.62 77 SER A O 1
ATOM 601 N N . ALA A 1 78 ? 4.211 8.646 -0.087 1.00 91.00 78 ALA A N 1
ATOM 602 C CA . ALA A 1 78 ? 4.436 8.647 -1.529 1.00 91.00 78 ALA A CA 1
ATOM 603 C C . ALA A 1 78 ? 5.856 9.087 -1.929 1.00 91.00 78 ALA A C 1
ATOM 605 O O . ALA A 1 78 ? 6.473 8.374 -2.720 1.00 91.00 78 ALA A O 1
ATOM 606 N N . PRO A 1 79 ? 6.427 10.184 -1.379 1.00 90.12 79 PRO A N 1
ATOM 607 C CA . PRO A 1 79 ? 7.771 10.624 -1.762 1.00 90.12 79 PRO A CA 1
ATOM 608 C C . PRO A 1 79 ? 8.858 9.593 -1.451 1.00 90.12 79 PRO A C 1
ATOM 610 O O . PRO A 1 79 ? 9.901 9.576 -2.100 1.00 90.12 79 PRO A O 1
ATOM 613 N N . ARG A 1 80 ? 8.624 8.744 -0.444 1.00 89.81 80 ARG A N 1
ATOM 614 C CA . ARG A 1 80 ? 9.590 7.749 0.027 1.00 89.81 80 ARG A CA 1
ATOM 615 C C . ARG A 1 80 ? 9.272 6.327 -0.443 1.00 89.81 80 ARG A C 1
ATOM 617 O O . ARG A 1 80 ? 10.095 5.444 -0.239 1.00 89.81 80 ARG A O 1
ATOM 624 N N . GLY A 1 81 ? 8.094 6.093 -1.025 1.00 89.25 81 GLY A N 1
ATOM 625 C CA . GLY A 1 81 ? 7.600 4.752 -1.351 1.00 89.25 81 GLY A CA 1
ATOM 626 C C . GLY A 1 81 ? 7.437 3.855 -0.119 1.00 89.25 81 GLY A C 1
ATOM 627 O O . GLY A 1 81 ? 7.646 2.649 -0.218 1.00 89.25 81 GLY A O 1
ATOM 628 N N . VAL A 1 82 ? 7.131 4.437 1.046 1.00 92.88 82 VAL A N 1
ATOM 629 C CA . VAL A 1 82 ? 7.099 3.729 2.336 1.00 92.88 82 VAL A CA 1
ATOM 630 C C . VAL A 1 82 ? 5.664 3.391 2.728 1.00 92.88 82 VAL A C 1
ATOM 632 O O . VAL A 1 82 ? 4.791 4.256 2.697 1.00 92.88 82 VAL A O 1
ATOM 635 N N . PHE A 1 83 ? 5.460 2.155 3.174 1.00 93.56 83 PHE A N 1
ATOM 636 C CA . PHE A 1 83 ? 4.227 1.614 3.732 1.00 93.56 83 PHE A CA 1
ATOM 637 C C . PHE A 1 83 ? 4.548 1.069 5.123 1.00 93.56 83 PHE A C 1
ATOM 639 O O . PHE A 1 83 ? 5.357 0.150 5.247 1.00 93.56 83 PHE A O 1
ATOM 646 N N . LYS A 1 84 ? 3.953 1.647 6.166 1.00 94.25 84 LYS A N 1
ATOM 647 C CA . LYS A 1 84 ? 4.166 1.207 7.550 1.00 94.25 84 LYS A CA 1
ATOM 648 C C . LYS A 1 84 ? 2.875 0.743 8.165 1.00 94.25 84 LYS A C 1
ATOM 650 O O . LYS A 1 84 ? 1.876 1.459 8.103 1.00 94.25 84 LYS A O 1
ATOM 655 N N . ASP A 1 85 ? 2.910 -0.427 8.773 1.00 92.56 85 ASP A N 1
ATOM 656 C CA . ASP A 1 85 ? 1.770 -0.927 9.519 1.00 92.56 85 ASP A CA 1
ATOM 657 C C . ASP A 1 85 ? 1.781 -0.295 10.905 1.00 92.56 85 ASP A C 1
ATOM 659 O O . ASP A 1 85 ? 2.760 -0.392 11.644 1.00 92.56 85 ASP A O 1
ATOM 663 N N . ILE A 1 86 ? 0.689 0.379 11.252 1.00 93.00 86 ILE A N 1
ATOM 664 C CA . ILE A 1 86 ? 0.588 1.075 12.536 1.00 93.00 86 ILE A CA 1
ATOM 665 C C . ILE A 1 86 ? 0.335 0.072 13.663 1.00 93.00 86 ILE A C 1
ATOM 667 O O . ILE A 1 86 ? 0.748 0.306 14.798 1.00 93.00 86 ILE A O 1
ATOM 671 N N . SER A 1 87 ? -0.278 -1.076 13.352 1.00 86.44 87 SER A N 1
ATOM 672 C CA . SER A 1 87 ? -0.514 -2.129 14.341 1.00 86.44 87 SER A CA 1
ATOM 673 C C . SER A 1 87 ? 0.760 -2.891 14.736 1.00 86.44 87 SER A C 1
ATOM 675 O O . SER A 1 87 ? 0.791 -3.519 15.794 1.00 86.44 87 SER A O 1
ATOM 677 N N . GLY A 1 88 ? 1.821 -2.807 13.922 1.00 84.56 88 GLY A N 1
ATOM 678 C CA . GLY A 1 88 ? 3.101 -3.492 14.134 1.00 84.56 88 GLY A CA 1
ATOM 679 C C . GLY A 1 88 ? 3.057 -5.006 13.895 1.00 84.56 88 GLY A C 1
ATOM 680 O O . GLY A 1 88 ? 3.998 -5.711 14.258 1.00 84.56 88 GLY A O 1
ATOM 681 N N . VAL A 1 89 ? 1.972 -5.508 13.307 1.00 86.50 89 VAL A N 1
ATOM 682 C CA . VAL A 1 89 ? 1.757 -6.918 12.969 1.00 86.50 89 VAL A CA 1
ATOM 683 C C . VAL A 1 89 ? 2.452 -7.273 11.652 1.00 86.50 89 VAL A C 1
ATOM 685 O O . VAL A 1 89 ? 3.013 -8.361 11.513 1.00 86.50 89 VAL A O 1
ATOM 688 N N . LEU A 1 90 ? 2.448 -6.355 10.684 1.00 85.56 90 LEU A N 1
ATOM 689 C CA . LEU A 1 90 ? 3.126 -6.515 9.402 1.00 85.56 90 LEU A CA 1
ATOM 690 C C . LEU A 1 90 ? 4.463 -5.767 9.396 1.00 85.56 90 LEU A C 1
ATOM 692 O O . LEU A 1 90 ? 4.575 -4.676 9.955 1.00 85.56 90 LEU A O 1
ATOM 696 N N . PRO A 1 91 ? 5.490 -6.302 8.717 1.00 84.62 91 PRO A N 1
ATOM 697 C CA . PRO A 1 91 ? 6.723 -5.560 8.523 1.00 84.62 91 PRO A CA 1
ATOM 698 C C . PRO A 1 91 ? 6.496 -4.364 7.590 1.00 84.62 91 PRO A C 1
ATOM 700 O O . PRO A 1 91 ? 5.799 -4.470 6.574 1.00 84.62 91 PRO A O 1
ATOM 703 N N . ASP A 1 92 ? 7.163 -3.254 7.90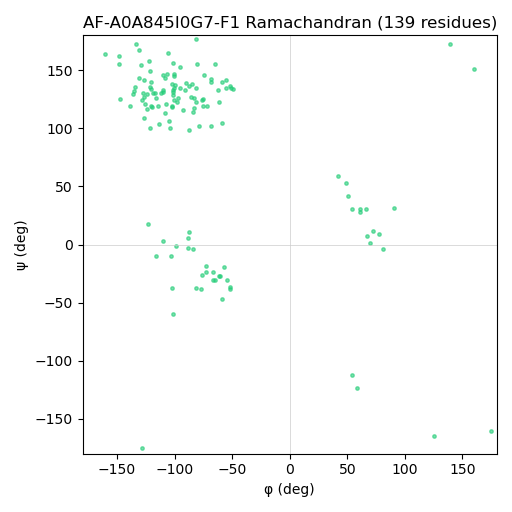4 1.00 89.50 92 ASP A N 1
ATOM 704 C CA . ASP A 1 92 ? 7.243 -2.084 7.031 1.00 89.50 92 ASP A CA 1
ATOM 705 C C . ASP A 1 92 ? 7.792 -2.470 5.654 1.00 89.50 92 ASP A C 1
ATOM 707 O O . ASP A 1 92 ? 8.713 -3.285 5.532 1.00 89.50 92 ASP A O 1
ATOM 711 N N . CYS A 1 93 ? 7.246 -1.856 4.610 1.00 85.19 93 CYS A N 1
ATOM 712 C CA . CYS A 1 93 ? 7.680 -2.050 3.237 1.00 85.19 93 CYS A CA 1
ATOM 713 C C . CYS A 1 93 ? 8.143 -0.728 2.623 1.00 85.19 93 CYS A C 1
ATOM 715 O O . CYS A 1 93 ? 7.517 0.313 2.800 1.00 85.19 93 CYS A O 1
ATOM 717 N N . GLU A 1 94 ? 9.222 -0.775 1.852 1.00 87.06 94 GLU A N 1
ATOM 718 C CA . GLU A 1 94 ? 9.726 0.358 1.080 1.00 87.06 94 GLU A CA 1
ATOM 719 C C . GLU A 1 94 ? 9.912 -0.100 -0.369 1.00 87.06 94 GLU A C 1
ATOM 721 O O . GLU A 1 94 ? 10.589 -1.097 -0.636 1.00 87.06 94 GLU A O 1
ATOM 726 N N . VAL A 1 95 ? 9.287 0.597 -1.315 1.00 82.25 95 VAL A N 1
ATOM 727 C CA . VAL A 1 95 ? 9.349 0.258 -2.739 1.00 82.25 95 VAL A CA 1
ATOM 728 C C . VAL A 1 95 ? 10.203 1.285 -3.468 1.00 82.25 95 VAL A C 1
ATOM 730 O O . VAL A 1 95 ? 9.828 2.446 -3.611 1.00 82.25 95 VAL A O 1
ATOM 733 N N . TYR A 1 96 ? 11.344 0.823 -3.970 1.00 77.31 96 TYR A N 1
ATOM 734 C CA . TYR A 1 96 ? 12.288 1.601 -4.760 1.00 77.31 96 TYR A CA 1
ATOM 735 C C . TYR A 1 96 ? 12.213 1.201 -6.237 1.00 77.31 96 TYR A C 1
ATOM 737 O O . TYR A 1 96 ? 11.681 0.151 -6.601 1.00 77.31 96 TYR A O 1
ATOM 745 N N . GLY A 1 97 ? 12.786 2.028 -7.115 1.00 70.44 97 GLY A N 1
ATOM 746 C CA . GLY A 1 97 ? 12.795 1.752 -8.557 1.00 70.44 97 GLY A CA 1
ATOM 747 C C . GLY A 1 97 ? 13.512 0.449 -8.944 1.00 70.44 97 GLY A C 1
ATOM 748 O O . GLY A 1 97 ? 13.172 -0.156 -9.961 1.00 70.44 97 GLY A O 1
ATOM 749 N N . ASP A 1 98 ? 14.479 0.004 -8.138 1.00 67.75 98 ASP A N 1
ATOM 750 C CA . ASP A 1 98 ? 15.341 -1.157 -8.390 1.00 67.75 98 ASP A CA 1
ATOM 751 C C . ASP A 1 98 ? 15.177 -2.306 -7.374 1.00 67.75 98 ASP A C 1
ATOM 753 O O . ASP A 1 98 ? 15.726 -3.388 -7.595 1.00 67.75 98 ASP A O 1
ATOM 757 N N . HIS A 1 99 ? 14.452 -2.105 -6.268 1.00 69.81 99 HIS A N 1
ATOM 758 C CA . HIS A 1 99 ? 14.275 -3.120 -5.225 1.00 69.81 99 HIS A CA 1
ATOM 759 C C . HIS A 1 99 ? 13.062 -2.863 -4.328 1.00 69.81 99 HIS A C 1
ATOM 761 O O . HIS A 1 99 ? 12.530 -1.759 -4.277 1.00 69.81 99 HIS A O 1
ATOM 767 N N . ILE A 1 100 ? 12.647 -3.888 -3.584 1.00 76.25 100 ILE A N 1
ATOM 768 C CA . ILE A 1 100 ? 11.664 -3.762 -2.502 1.00 76.25 100 ILE A CA 1
ATOM 769 C C . ILE A 1 100 ? 12.354 -4.153 -1.200 1.00 76.25 100 ILE A C 1
ATOM 771 O O . ILE A 1 100 ? 12.998 -5.202 -1.129 1.00 76.25 100 ILE A O 1
ATOM 775 N N . ARG A 1 101 ? 12.223 -3.326 -0.168 1.00 77.75 101 ARG A N 1
ATOM 776 C CA . ARG A 1 101 ? 12.648 -3.646 1.192 1.00 77.75 101 ARG A CA 1
ATOM 777 C C . ARG A 1 101 ? 11.429 -4.036 2.020 1.00 77.75 101 ARG A C 1
ATOM 779 O O . ARG A 1 101 ? 10.426 -3.337 1.990 1.00 77.75 101 ARG A O 1
ATOM 786 N N . VAL A 1 102 ? 11.530 -5.132 2.764 1.00 79.19 102 VAL A N 1
ATOM 787 C CA . VAL A 1 102 ? 10.508 -5.598 3.713 1.00 79.19 102 VAL A CA 1
ATOM 788 C C . VAL A 1 102 ? 11.193 -5.791 5.062 1.00 79.19 102 VAL A C 1
ATOM 790 O O . VAL A 1 102 ? 12.037 -6.677 5.210 1.00 79.19 102 VAL A O 1
ATOM 793 N N . GLY A 1 103 ? 10.908 -4.925 6.033 1.00 78.56 103 GLY A N 1
ATOM 794 C CA . GLY A 1 103 ? 11.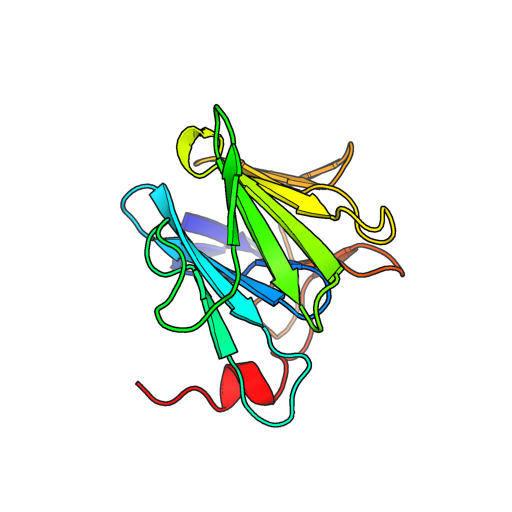650 -4.846 7.291 1.00 78.56 103 GLY A CA 1
ATOM 795 C C . GLY A 1 103 ? 13.156 -4.676 7.047 1.00 78.56 103 GLY A C 1
ATOM 796 O O . GLY A 1 103 ? 13.612 -3.654 6.534 1.00 78.56 103 GLY A O 1
ATOM 797 N N . ASN A 1 104 ? 13.951 -5.695 7.386 1.00 72.50 104 ASN A N 1
ATOM 798 C CA . ASN A 1 104 ? 15.405 -5.708 7.158 1.00 72.50 104 ASN A CA 1
ATOM 799 C C . ASN A 1 104 ? 15.838 -6.479 5.897 1.00 72.50 104 ASN A C 1
ATOM 801 O O . ASN A 1 104 ? 17.028 -6.529 5.586 1.00 72.50 104 ASN A O 1
ATOM 805 N N . SER A 1 105 ? 14.899 -7.071 5.159 1.00 61.25 105 SER A N 1
ATOM 806 C CA . SER A 1 105 ? 15.177 -7.853 3.955 1.00 61.25 105 SER A CA 1
ATOM 807 C C . SER A 1 105 ? 15.133 -6.976 2.708 1.00 61.25 105 SER A C 1
ATOM 809 O O . SER A 1 105 ? 14.182 -6.228 2.505 1.00 61.25 105 SER A O 1
ATOM 811 N N . ASN A 1 106 ? 16.144 -7.099 1.844 1.00 65.88 106 ASN A N 1
ATOM 812 C CA . ASN A 1 106 ? 16.201 -6.423 0.548 1.00 65.88 106 ASN A CA 1
ATOM 813 C C . ASN A 1 106 ? 15.969 -7.423 -0.581 1.00 65.88 106 ASN A C 1
ATOM 815 O O . ASN A 1 106 ? 16.740 -8.366 -0.755 1.00 65.88 106 ASN A O 1
ATOM 819 N N . ILE A 1 107 ? 14.934 -7.185 -1.376 1.00 64.88 107 ILE A N 1
ATOM 820 C CA . ILE A 1 107 ? 14.549 -8.017 -2.509 1.00 64.88 107 ILE A CA 1
ATOM 821 C C . ILE A 1 107 ? 14.976 -7.292 -3.780 1.00 64.88 107 ILE A C 1
ATOM 823 O O . ILE A 1 107 ? 14.325 -6.355 -4.243 1.00 64.88 107 ILE A O 1
ATOM 827 N N . ARG A 1 108 ? 16.107 -7.732 -4.329 1.00 60.88 108 ARG A N 1
ATOM 828 C CA . ARG A 1 108 ? 16.682 -7.274 -5.599 1.00 60.88 108 ARG A CA 1
ATOM 829 C C . ARG A 1 108 ? 16.591 -8.426 -6.594 1.00 60.88 108 ARG A C 1
ATOM 831 O O . ARG A 1 108 ? 16.993 -9.534 -6.256 1.00 60.88 108 ARG A O 1
ATOM 838 N N . SER A 1 109 ? 16.073 -8.176 -7.798 1.00 53.97 109 SER A N 1
ATOM 839 C CA . SER A 1 109 ? 16.050 -9.162 -8.896 1.00 53.97 109 SER A CA 1
ATOM 840 C C . SER A 1 109 ? 15.516 -10.550 -8.493 1.00 53.97 109 SER A C 1
ATOM 842 O O . SER A 1 109 ? 16.196 -11.555 -8.695 1.00 53.97 109 SER A O 1
ATOM 844 N N . ALA A 1 110 ? 14.324 -10.619 -7.887 1.00 46.31 110 ALA A N 1
ATOM 845 C CA . ALA A 1 110 ? 13.788 -11.864 -7.330 1.00 46.31 110 ALA A CA 1
ATOM 846 C C . ALA A 1 110 ? 13.641 -12.973 -8.392 1.00 46.31 110 ALA A C 1
ATOM 848 O O . ALA A 1 110 ? 12.711 -12.960 -9.195 1.00 46.31 110 ALA A O 1
ATOM 849 N N . MET A 1 111 ? 14.549 -13.952 -8.357 1.00 37.59 111 MET A N 1
ATOM 850 C CA . MET A 1 111 ? 14.387 -15.241 -9.024 1.00 37.59 111 MET A CA 1
ATOM 851 C C . MET A 1 111 ? 13.329 -16.039 -8.257 1.00 37.59 111 MET A C 1
ATOM 853 O O . MET A 1 111 ? 13.492 -16.323 -7.074 1.00 37.59 111 MET A O 1
ATOM 857 N N . ILE A 1 112 ? 12.241 -16.389 -8.933 1.00 40.00 112 ILE A N 1
ATOM 858 C CA . ILE A 1 112 ? 11.168 -17.254 -8.427 1.00 40.00 112 ILE A CA 1
ATOM 859 C C . ILE A 1 112 ? 11.082 -18.437 -9.421 1.00 40.00 112 ILE A C 1
ATOM 861 O O . ILE A 1 112 ? 11.577 -18.327 -10.543 1.00 40.00 112 ILE A O 1
ATOM 865 N N . SER A 1 113 ? 10.538 -19.595 -9.044 1.00 29.56 113 SER A N 1
ATOM 866 C CA . SER A 1 113 ? 10.205 -20.683 -9.984 1.00 29.56 113 SER A CA 1
ATOM 867 C C . SER A 1 113 ? 8.854 -21.294 -9.591 1.00 29.56 113 SER A C 1
ATOM 869 O O . SER A 1 113 ? 8.737 -21.783 -8.472 1.00 29.56 113 SER A O 1
ATOM 871 N N . GLY A 1 114 ? 7.846 -21.248 -10.476 1.00 32.09 114 GLY A N 1
ATOM 872 C CA . GLY A 1 114 ? 6.440 -21.636 -10.232 1.00 32.09 114 GLY A CA 1
ATOM 873 C C . GLY A 1 114 ? 5.388 -20.695 -10.872 1.00 32.09 114 GLY A C 1
ATOM 874 O O . GLY A 1 114 ? 5.736 -19.642 -11.398 1.00 32.09 114 GLY A O 1
ATOM 875 N N . PHE A 1 115 ? 4.102 -21.074 -10.828 1.00 29.38 115 PHE A N 1
ATOM 876 C CA . PHE A 1 115 ? 2.914 -20.215 -11.054 1.00 29.38 115 PHE A CA 1
ATOM 877 C C . PHE A 1 115 ? 2.307 -19.884 -9.671 1.00 29.38 115 PHE A C 1
ATOM 879 O O . PHE A 1 115 ? 2.211 -20.842 -8.901 1.00 29.38 115 PHE A O 1
ATOM 886 N N . PRO A 1 116 ? 1.839 -18.653 -9.331 1.00 46.97 116 PRO A N 1
ATOM 887 C CA . PRO A 1 116 ? 1.555 -17.453 -10.137 1.00 46.97 116 PRO A CA 1
ATOM 888 C C . PRO A 1 116 ? 2.218 -16.138 -9.615 1.00 46.97 116 PRO A C 1
ATOM 890 O O . PRO A 1 116 ? 3.049 -16.132 -8.720 1.00 46.97 116 PRO A O 1
ATOM 893 N N . VAL A 1 117 ? 1.907 -15.003 -10.245 1.00 49.78 117 VAL A N 1
ATOM 894 C CA . VAL A 1 117 ? 2.573 -13.685 -10.127 1.00 49.78 117 VAL A CA 1
ATOM 895 C C . VAL A 1 117 ? 2.236 -12.924 -8.829 1.00 49.78 117 VAL A C 1
ATOM 897 O O . VAL A 1 117 ? 1.089 -12.541 -8.633 1.00 49.78 117 VAL A O 1
ATOM 900 N N . GLY A 1 118 ? 3.237 -12.628 -7.988 1.00 56.00 118 GLY A N 1
ATOM 901 C CA . GLY A 1 118 ? 3.110 -11.746 -6.812 1.00 56.00 118 GLY A CA 1
ATOM 902 C C . GLY A 1 118 ? 4.214 -11.947 -5.761 1.00 56.00 118 GLY A C 1
ATOM 903 O O . GLY A 1 118 ? 4.747 -13.053 -5.635 1.00 56.00 118 GLY A O 1
ATOM 904 N N . ILE A 1 119 ? 4.548 -10.893 -5.003 1.00 58.56 119 ILE A N 1
ATOM 905 C CA . ILE A 1 119 ? 5.294 -10.993 -3.731 1.00 58.56 119 ILE A CA 1
ATOM 906 C C . ILE A 1 119 ? 4.269 -10.844 -2.613 1.00 58.56 119 ILE A C 1
ATOM 908 O O . ILE A 1 119 ? 3.615 -9.810 -2.547 1.00 58.56 119 ILE A O 1
ATOM 912 N N . GLY A 1 120 ? 4.112 -11.857 -1.765 1.00 59.06 120 GLY A N 1
ATOM 913 C CA . GLY A 1 120 ? 3.238 -11.816 -0.600 1.00 59.06 120 GLY A CA 1
ATOM 914 C C . GLY A 1 120 ? 4.002 -11.588 0.691 1.00 59.06 120 GLY A C 1
ATOM 915 O O . GLY A 1 120 ? 4.991 -12.262 0.963 1.00 59.06 120 GLY A O 1
ATOM 916 N N . VAL A 1 121 ? 3.529 -10.647 1.496 1.00 56.25 121 VAL A N 1
ATOM 917 C CA . VAL A 1 121 ? 4.026 -10.330 2.832 1.00 56.25 121 VAL A CA 1
ATOM 918 C C . VAL A 1 121 ? 2.866 -10.518 3.793 1.00 56.25 121 VAL A C 1
ATOM 920 O O . VAL A 1 121 ? 1.837 -9.865 3.660 1.00 56.25 121 VAL A O 1
ATOM 923 N N . THR A 1 122 ? 3.017 -11.422 4.751 1.00 65.25 122 THR A N 1
ATOM 924 C CA . THR A 1 122 ? 1.994 -11.735 5.758 1.00 65.25 122 THR A CA 1
ATOM 925 C C . THR A 1 122 ? 2.612 -11.791 7.143 1.00 65.25 122 THR A C 1
ATOM 927 O O . THR A 1 122 ? 3.833 -11.803 7.286 1.00 65.25 122 THR A O 1
ATOM 930 N N . GLU A 1 123 ? 1.761 -11.907 8.158 1.00 51.19 123 GLU A N 1
ATOM 931 C CA . GLU A 1 123 ? 2.147 -12.134 9.558 1.00 51.19 123 GLU A CA 1
ATOM 932 C C . GLU A 1 123 ? 3.040 -13.378 9.716 1.00 51.19 123 GLU A C 1
ATOM 934 O O . GLU A 1 123 ? 3.905 -13.439 10.583 1.00 51.19 123 GLU A O 1
ATOM 939 N N . SER A 1 124 ? 2.852 -14.376 8.845 1.00 48.66 124 SER A N 1
ATOM 940 C CA . SER A 1 124 ? 3.607 -15.634 8.844 1.00 48.66 124 SER A CA 1
ATOM 941 C C . SER A 1 124 ? 4.900 -15.583 8.019 1.00 48.66 124 SER A C 1
ATOM 943 O O . SER A 1 124 ? 5.635 -16.568 7.983 1.00 48.66 124 SER A O 1
ATOM 945 N N . GLY A 1 125 ? 5.189 -14.461 7.351 1.00 43.88 125 GLY A N 1
ATOM 946 C CA . GLY A 1 125 ? 6.415 -14.255 6.582 1.00 43.88 125 GLY A CA 1
ATOM 947 C C . GLY A 1 125 ? 6.196 -13.854 5.122 1.00 43.88 125 GLY A C 1
ATOM 948 O O . GLY A 1 125 ? 5.113 -13.424 4.714 1.00 43.88 125 GLY A O 1
ATOM 949 N N . LEU A 1 126 ? 7.274 -13.976 4.341 1.00 47.47 126 LEU A N 1
ATOM 950 C CA . LEU A 1 126 ? 7.346 -13.591 2.934 1.00 47.47 126 LEU A CA 1
ATOM 951 C C . LEU A 1 126 ? 7.232 -14.817 2.027 1.00 47.47 126 LEU A C 1
ATOM 953 O O . LEU A 1 126 ? 7.994 -15.772 2.176 1.00 47.47 126 LEU A O 1
ATOM 957 N N . PHE A 1 127 ? 6.329 -14.771 1.053 1.00 58.47 127 PHE A N 1
ATOM 958 C CA . PHE A 1 127 ? 6.197 -15.806 0.037 1.00 58.47 127 PHE A CA 1
ATOM 959 C C . PHE A 1 127 ? 6.195 -15.228 -1.372 1.00 58.47 127 PHE A C 1
ATOM 961 O O . PHE A 1 127 ? 5.839 -14.079 -1.627 1.00 58.47 127 PHE A O 1
ATOM 968 N N . LEU A 1 128 ? 6.613 -16.072 -2.302 1.00 58.97 128 LEU A N 1
ATOM 969 C CA . LEU A 1 128 ? 6.744 -15.775 -3.716 1.00 58.97 128 LEU A CA 1
ATOM 970 C C . LEU A 1 128 ? 5.972 -16.865 -4.457 1.00 58.97 128 LEU A C 1
ATOM 972 O O . LEU A 1 128 ? 6.181 -18.041 -4.166 1.00 58.97 128 LEU A O 1
ATOM 976 N N . GLY A 1 129 ? 5.089 -16.511 -5.393 1.00 52.66 129 GLY A N 1
ATOM 977 C CA . GLY A 1 129 ? 4.396 -17.541 -6.175 1.00 52.66 129 GLY A CA 1
ATOM 978 C C . GLY A 1 129 ? 3.058 -18.046 -5.616 1.00 52.66 129 GLY A C 1
ATOM 979 O O . GLY A 1 129 ? 2.739 -19.212 -5.822 1.00 52.66 129 GLY A O 1
ATOM 980 N N . GLY A 1 130 ? 2.273 -17.224 -4.907 1.00 52.72 130 GLY A N 1
ATOM 981 C CA . GLY A 1 130 ? 0.946 -17.610 -4.389 1.00 52.72 130 GLY A CA 1
ATOM 982 C C . GLY A 1 130 ? -0.220 -17.192 -5.303 1.00 52.72 130 GLY A C 1
ATOM 983 O O . GLY A 1 130 ? -0.070 -16.206 -6.026 1.00 52.72 130 GLY A O 1
ATOM 984 N N . PRO A 1 131 ? -1.373 -17.903 -5.296 1.00 53.16 131 PRO A N 1
ATOM 985 C CA . PRO A 1 131 ? -2.577 -17.491 -6.027 1.00 53.16 131 PRO A CA 1
ATOM 986 C C . PRO A 1 131 ? -2.929 -16.038 -5.700 1.00 53.16 131 PRO A C 1
ATOM 988 O O . PRO A 1 131 ? -2.920 -15.650 -4.531 1.00 53.16 131 PRO A O 1
ATOM 991 N N . LEU A 1 132 ? -3.243 -15.239 -6.728 1.00 56.62 132 LEU A N 1
ATOM 992 C CA . LEU A 1 132 ? -3.792 -13.903 -6.503 1.00 56.62 132 LEU A CA 1
ATOM 993 C C . LEU A 1 132 ? -5.047 -14.055 -5.632 1.00 56.62 132 LEU A C 1
ATOM 995 O O . LEU A 1 132 ? -5.864 -14.938 -5.919 1.00 56.62 132 LEU A O 1
ATOM 999 N N . PRO A 1 133 ? -5.225 -13.223 -4.590 1.00 61.19 133 PRO A N 1
ATOM 1000 C CA . PRO A 1 133 ? -6.449 -13.244 -3.808 1.00 61.19 133 PRO A CA 1
ATOM 1001 C C . PRO A 1 133 ? -7.652 -13.122 -4.743 1.00 61.19 133 PRO A C 1
ATOM 1003 O O . PRO A 1 133 ? -7.634 -12.308 -5.669 1.00 61.19 133 PRO A O 1
ATOM 1006 N N . GLN A 1 134 ? -8.693 -13.921 -4.509 1.00 62.34 134 GLN A N 1
ATOM 1007 C CA . GLN A 1 134 ? -9.866 -13.988 -5.388 1.00 62.34 134 GLN A CA 1
ATOM 1008 C C . GLN A 1 134 ? -10.460 -12.596 -5.665 1.00 62.34 134 GLN A C 1
ATOM 1010 O O . GLN A 1 134 ? -10.833 -12.293 -6.794 1.00 62.34 134 GLN A O 1
ATOM 1015 N N . ASN A 1 135 ? -10.444 -11.721 -4.658 1.00 56.19 135 ASN A N 1
ATOM 1016 C CA . ASN A 1 135 ? -10.929 -10.344 -4.749 1.00 56.19 135 ASN A CA 1
ATOM 1017 C C . ASN A 1 135 ? -10.093 -9.457 -5.683 1.00 56.19 135 ASN A C 1
ATOM 1019 O O . ASN A 1 135 ? -10.634 -8.553 -6.309 1.00 56.19 135 ASN A O 1
ATOM 1023 N N . LEU A 1 136 ? -8.789 -9.721 -5.807 1.00 58.09 136 LEU A N 1
ATOM 1024 C CA . LEU A 1 136 ? -7.914 -9.026 -6.753 1.00 58.09 136 LEU A CA 1
ATOM 1025 C C . LEU A 1 136 ? -8.126 -9.548 -8.179 1.00 58.09 136 LEU A C 1
ATOM 1027 O O . LEU A 1 136 ? -8.147 -8.764 -9.121 1.00 58.09 136 LEU A O 1
ATOM 1031 N N . ALA A 1 137 ? -8.331 -10.860 -8.335 1.00 53.53 137 ALA A N 1
ATOM 1032 C CA . ALA A 1 137 ? -8.653 -11.473 -9.625 1.00 53.53 137 ALA A CA 1
ATOM 1033 C C . ALA A 1 137 ? -10.038 -11.055 -10.161 1.00 53.53 137 ALA A C 1
ATOM 1035 O O . ALA A 1 137 ? -10.266 -11.100 -11.367 1.00 53.53 137 ALA A O 1
ATOM 1036 N N . ALA A 1 138 ? -10.948 -10.643 -9.273 1.00 49.84 138 ALA A N 1
ATOM 1037 C CA . ALA A 1 138 ? -12.291 -10.176 -9.607 1.00 49.84 138 ALA A CA 1
ATOM 1038 C C . ALA A 1 138 ? -12.364 -8.686 -9.999 1.00 49.84 138 ALA A C 1
ATOM 1040 O O . ALA A 1 138 ? -13.440 -8.219 -10.369 1.00 49.84 138 ALA A O 1
ATOM 1041 N N . LEU A 1 139 ? -11.258 -7.931 -9.928 1.00 46.78 139 LEU A N 1
ATOM 1042 C CA . LEU A 1 139 ? -11.227 -6.545 -10.399 1.00 46.78 139 LEU A CA 1
ATOM 1043 C C . LEU A 1 139 ? -11.362 -6.505 -11.929 1.00 46.78 139 LEU A C 1
ATOM 1045 O O . LEU A 1 139 ? -10.405 -6.748 -12.660 1.00 46.78 139 LEU A O 1
ATOM 1049 N N . THR A 1 140 ? -12.557 -6.181 -12.415 1.00 38.06 140 THR A N 1
ATOM 1050 C CA . THR A 1 140 ? -12.807 -5.830 -13.818 1.00 38.06 140 THR A CA 1
ATOM 1051 C C . THR A 1 140 ? -12.547 -4.341 -14.039 1.00 38.06 140 THR A C 1
ATOM 1053 O O . THR A 1 140 ? -13.104 -3.516 -13.313 1.00 38.06 140 THR A O 1
ATOM 1056 N N . VAL A 1 141 ? -11.705 -4.019 -15.027 1.00 36.16 141 VAL A N 1
ATOM 1057 C CA . VAL A 1 141 ? -11.448 -2.654 -15.530 1.00 36.16 141 VAL A CA 1
ATOM 1058 C C . VAL A 1 141 ? -12.502 -2.270 -16.558 1.00 36.16 141 VAL A C 1
ATOM 1060 O O . VAL A 1 141 ? -12.797 -3.130 -17.419 1.00 36.16 141 VAL A O 1
#